Protein AF-A0A354WQ50-F1 (afdb_monomer_lite)

Structure (mmCIF, N/CA/C/O backbone):
data_AF-A0A354WQ50-F1
#
_entry.id   AF-A0A354WQ50-F1
#
loop_
_atom_site.group_PDB
_atom_site.id
_atom_site.type_symbol
_atom_site.label_atom_id
_atom_site.label_alt_id
_atom_site.label_comp_id
_atom_site.label_asym_id
_atom_site.label_entity_id
_atom_site.label_seq_id
_atom_site.pdbx_PDB_ins_code
_atom_site.Cartn_x
_atom_site.Cartn_y
_atom_site.Cartn_z
_atom_site.occupancy
_atom_site.B_iso_or_equiv
_atom_site.auth_seq_id
_atom_site.auth_comp_id
_atom_site.auth_asym_id
_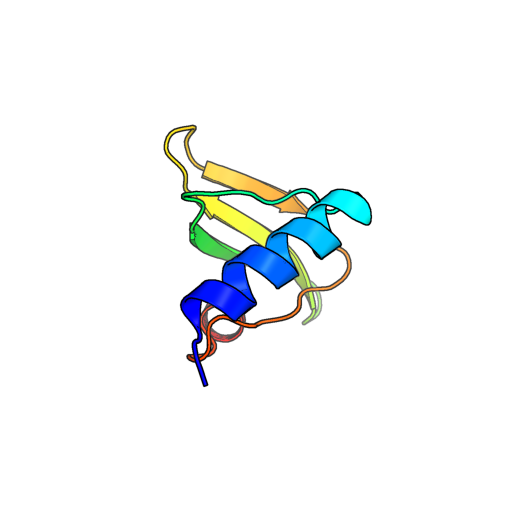atom_site.auth_atom_id
_atom_site.pdbx_PDB_model_num
ATOM 1 N N . TYR A 1 1 ? 7.994 -17.797 -15.411 1.00 85.44 1 TYR A N 1
ATOM 2 C CA . TYR A 1 1 ? 7.437 -16.515 -14.934 1.00 85.44 1 TYR A CA 1
ATOM 3 C C . TYR A 1 1 ? 8.507 -15.808 -14.114 1.00 85.44 1 TYR A C 1
ATOM 5 O O . TYR A 1 1 ? 9.082 -16.458 -13.252 1.00 85.44 1 TYR A O 1
ATOM 13 N N . ASN A 1 2 ? 8.830 -14.545 -14.420 1.00 97.19 2 ASN A N 1
ATOM 14 C CA . ASN A 1 2 ? 9.777 -13.742 -13.637 1.00 97.19 2 ASN A CA 1
ATOM 15 C C . ASN A 1 2 ? 8.993 -12.636 -12.900 1.00 97.19 2 ASN A C 1
ATOM 17 O O . ASN A 1 2 ? 8.583 -11.674 -13.552 1.00 97.19 2 ASN A O 1
ATOM 21 N N . PRO A 1 3 ? 8.762 -12.766 -11.580 1.00 96.44 3 PRO A N 1
ATOM 22 C CA . PRO A 1 3 ? 7.935 -11.821 -10.828 1.00 96.44 3 PRO A CA 1
ATOM 23 C C . PRO A 1 3 ? 8.574 -10.434 -10.706 1.00 96.44 3 PRO A C 1
ATOM 25 O O . PRO A 1 3 ? 7.869 -9.431 -10.719 1.00 96.44 3 PRO A O 1
ATOM 28 N N . TRP A 1 4 ? 9.904 -10.360 -10.644 1.00 97.62 4 TRP A N 1
ATOM 29 C CA . TRP A 1 4 ? 10.626 -9.095 -10.509 1.00 97.62 4 TRP A CA 1
ATOM 30 C C . TRP A 1 4 ? 10.554 -8.263 -11.784 1.00 97.62 4 TRP A C 1
ATOM 32 O O . TRP A 1 4 ? 10.301 -7.063 -11.729 1.00 97.62 4 TRP A O 1
ATOM 42 N N . LEU A 1 5 ? 10.708 -8.913 -12.943 1.00 98.19 5 LEU A N 1
ATOM 43 C CA . LEU A 1 5 ? 10.533 -8.243 -14.229 1.00 98.19 5 LEU A CA 1
ATOM 44 C C . LEU A 1 5 ? 9.097 -7.727 -14.387 1.00 98.19 5 LEU A C 1
ATOM 46 O O . LEU A 1 5 ? 8.903 -6.604 -14.838 1.00 98.19 5 LEU A O 1
ATOM 50 N N . PHE A 1 6 ? 8.101 -8.523 -13.984 1.00 97.62 6 PHE A N 1
ATOM 51 C CA . PHE A 1 6 ? 6.705 -8.090 -13.997 1.00 97.62 6 PHE A CA 1
ATOM 52 C C . PHE A 1 6 ? 6.482 -6.856 -13.112 1.00 97.62 6 PHE A C 1
A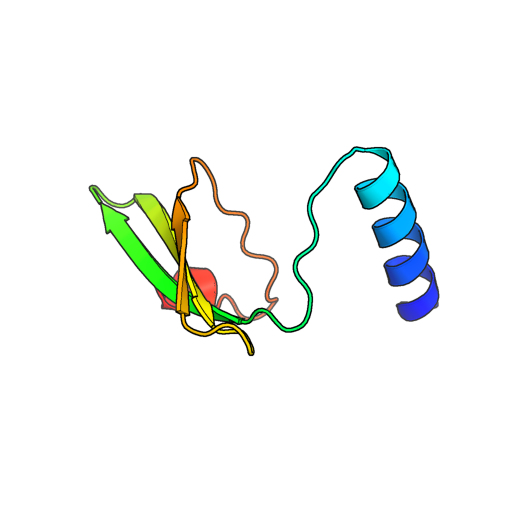TOM 54 O O . PHE A 1 6 ? 5.890 -5.890 -13.583 1.00 97.62 6 PHE A O 1
ATOM 61 N N . ALA A 1 7 ? 6.993 -6.856 -11.876 1.00 96.69 7 ALA A N 1
ATOM 62 C CA . ALA A 1 7 ? 6.844 -5.731 -10.953 1.00 96.69 7 ALA A CA 1
ATOM 63 C C . ALA A 1 7 ? 7.428 -4.427 -11.522 1.00 96.69 7 ALA A C 1
ATOM 65 O O . ALA A 1 7 ? 6.763 -3.396 -11.482 1.00 96.69 7 ALA A O 1
ATOM 66 N N . ILE A 1 8 ? 8.622 -4.485 -12.124 1.00 97.94 8 ILE A N 1
ATOM 67 C CA . ILE A 1 8 ? 9.268 -3.318 -12.750 1.00 97.94 8 ILE A CA 1
ATOM 68 C C . ILE A 1 8 ? 8.443 -2.796 -13.932 1.00 97.94 8 ILE A C 1
ATOM 70 O O . ILE A 1 8 ? 8.238 -1.592 -14.064 1.00 97.94 8 ILE A O 1
ATOM 74 N N . LEU A 1 9 ? 7.955 -3.684 -14.802 1.00 98.31 9 LEU A N 1
ATOM 75 C CA . LEU A 1 9 ? 7.148 -3.273 -15.955 1.00 98.31 9 LEU A CA 1
ATOM 76 C C . LEU A 1 9 ? 5.794 -2.694 -15.519 1.00 98.31 9 LEU A C 1
ATOM 78 O O . LEU A 1 9 ? 5.357 -1.687 -16.068 1.00 98.31 9 LEU A O 1
ATOM 82 N N . ALA A 1 10 ? 5.151 -3.282 -14.508 1.00 98.06 10 ALA A N 1
ATOM 83 C CA . ALA A 1 10 ? 3.907 -2.762 -13.946 1.00 98.06 10 ALA A CA 1
ATOM 84 C C . ALA A 1 10 ? 4.106 -1.379 -13.308 1.00 98.06 10 ALA A C 1
ATOM 86 O O . ALA A 1 10 ? 3.304 -0.477 -13.539 1.00 98.06 10 ALA A O 1
ATOM 87 N N . GLU A 1 11 ? 5.196 -1.185 -12.562 1.00 98.12 11 GLU A N 1
ATOM 88 C CA . GLU A 1 11 ? 5.573 0.115 -12.003 1.00 98.12 11 GLU A CA 1
ATOM 89 C C . GLU A 1 11 ? 5.723 1.180 -13.097 1.00 98.12 11 GLU A C 1
ATOM 91 O O . GLU A 1 11 ? 5.165 2.270 -12.976 1.00 98.12 11 GLU A O 1
ATOM 96 N N . GLN A 1 12 ? 6.407 0.858 -14.198 1.00 98.44 12 GLN A N 1
ATOM 97 C CA . GLN A 1 12 ? 6.569 1.781 -15.324 1.00 98.44 12 GLN A CA 1
ATOM 98 C C . GLN A 1 12 ? 5.224 2.203 -15.930 1.00 98.44 12 GLN A C 1
ATOM 100 O O . GLN A 1 12 ? 5.037 3.381 -16.238 1.00 98.44 12 GLN A O 1
ATOM 105 N N . GLU A 1 13 ? 4.279 1.274 -16.086 1.00 98.69 13 GLU A N 1
ATOM 106 C CA . GLU A 1 13 ? 2.938 1.591 -16.590 1.00 98.69 13 GLU A CA 1
ATOM 107 C C . GLU A 1 13 ? 2.119 2.424 -15.591 1.00 98.69 13 GLU A C 1
ATOM 109 O O . GLU A 1 13 ? 1.449 3.376 -15.992 1.00 98.69 13 GLU A O 1
ATOM 114 N N . LEU A 1 14 ? 2.224 2.146 -14.286 1.00 98.38 14 LEU A N 1
ATOM 115 C CA . LEU A 1 14 ? 1.579 2.946 -13.236 1.00 98.38 14 LEU A CA 1
ATOM 116 C C . LEU A 1 14 ? 2.104 4.388 -13.224 1.00 98.38 14 LEU A C 1
ATOM 118 O O . LEU A 1 14 ? 1.316 5.334 -13.163 1.00 98.38 14 LEU A O 1
ATOM 122 N N . VAL A 1 15 ? 3.422 4.568 -13.347 1.00 98.19 15 VAL A N 1
ATOM 123 C CA . VAL A 1 15 ? 4.043 5.897 -13.433 1.00 98.19 15 VAL A CA 1
ATOM 124 C C . VAL A 1 15 ? 3.564 6.645 -14.681 1.00 98.19 15 VAL A C 1
ATOM 126 O O . VAL A 1 15 ? 3.186 7.812 -14.577 1.00 98.19 15 VAL A O 1
ATOM 129 N N . LYS A 1 16 ? 3.497 5.987 -15.849 1.00 98.56 16 LYS A N 1
ATOM 130 C CA . LYS A 1 16 ? 2.943 6.588 -17.082 1.00 98.56 16 LYS A CA 1
ATOM 131 C C . LYS A 1 16 ? 1.477 6.998 -16.929 1.00 98.56 16 LYS A C 1
ATOM 133 O O . LYS A 1 16 ? 1.072 8.013 -17.487 1.00 98.56 16 LYS A O 1
ATOM 138 N N . ALA A 1 17 ? 0.698 6.238 -16.162 1.00 98.62 17 ALA A N 1
ATOM 139 C CA . ALA A 1 17 ? -0.694 6.549 -15.845 1.00 98.62 17 ALA A CA 1
ATOM 140 C C . ALA A 1 17 ? -0.857 7.668 -14.792 1.00 98.62 17 ALA A C 1
ATOM 142 O O . ALA A 1 17 ? -1.984 8.044 -14.474 1.00 98.62 17 ALA A O 1
ATOM 143 N N . GLY A 1 18 ? 0.240 8.213 -14.250 1.00 98.19 18 GLY A N 1
ATOM 144 C CA . GLY A 1 18 ? 0.216 9.291 -13.258 1.00 98.19 18 GLY A CA 1
ATOM 145 C C . GLY A 1 18 ? -0.040 8.824 -11.823 1.00 98.19 18 GLY A C 1
ATOM 146 O O . GLY A 1 18 ? -0.395 9.635 -10.967 1.00 98.19 18 GLY A O 1
ATOM 147 N N . VAL A 1 19 ? 0.130 7.531 -11.537 1.00 98.19 19 VAL A N 1
ATOM 148 C CA . VAL A 1 19 ? -0.014 6.993 -10.180 1.00 98.19 19 VAL A CA 1
ATOM 149 C C . VAL A 1 19 ? 1.142 7.476 -9.306 1.00 98.19 19 VAL A C 1
ATOM 151 O O . VAL A 1 19 ? 2.313 7.367 -9.666 1.00 98.19 19 VAL A O 1
ATOM 154 N N . LYS A 1 20 ? 0.814 7.985 -8.115 1.00 97.12 20 LYS A N 1
ATOM 155 C CA . LYS A 1 20 ? 1.805 8.352 -7.102 1.00 97.12 20 LYS A CA 1
ATOM 156 C C . LYS A 1 20 ? 2.167 7.129 -6.262 1.00 97.12 20 LYS A C 1
ATOM 158 O O . LYS A 1 20 ? 1.373 6.697 -5.431 1.00 97.12 20 LYS A O 1
ATOM 163 N N . ILE A 1 21 ? 3.373 6.610 -6.460 1.00 96.69 21 ILE A N 1
ATOM 164 C CA . ILE A 1 21 ? 3.908 5.477 -5.697 1.00 96.69 21 ILE A CA 1
ATOM 165 C C . ILE A 1 21 ? 4.682 6.004 -4.485 1.00 96.69 21 ILE A C 1
ATOM 167 O O . ILE A 1 21 ? 5.493 6.923 -4.606 1.00 96.69 21 ILE A O 1
ATOM 171 N N . LEU A 1 22 ? 4.414 5.433 -3.310 1.00 95.56 22 LEU A N 1
ATOM 172 C CA . LEU A 1 22 ? 5.131 5.726 -2.071 1.00 95.56 22 LEU A CA 1
ATOM 173 C C . LEU A 1 22 ? 5.985 4.514 -1.695 1.00 95.56 22 LEU A C 1
ATOM 175 O O . LEU A 1 22 ? 5.455 3.453 -1.375 1.00 95.56 22 LEU A O 1
ATOM 179 N N . TYR A 1 23 ? 7.305 4.672 -1.728 1.00 95.62 23 TYR A N 1
ATOM 180 C CA . TYR A 1 23 ? 8.247 3.627 -1.322 1.00 95.62 23 TYR A CA 1
ATOM 181 C C . TYR A 1 23 ? 8.586 3.736 0.164 1.00 95.62 23 TYR A C 1
ATOM 183 O O . TYR A 1 23 ? 8.580 4.831 0.725 1.00 95.62 23 TYR A O 1
ATOM 191 N N . GLY A 1 24 ? 8.914 2.603 0.796 1.00 95.50 24 GLY A N 1
ATOM 192 C CA . GLY A 1 24 ? 9.287 2.568 2.217 1.00 95.50 24 GLY A CA 1
ATOM 193 C C . GLY A 1 24 ? 8.179 3.087 3.140 1.00 95.50 24 GLY A C 1
ATOM 194 O O . GLY A 1 24 ? 8.465 3.715 4.156 1.00 95.50 24 GLY A O 1
ATOM 195 N N . CYS A 1 25 ? 6.928 2.880 2.732 1.00 96.44 25 CYS A N 1
ATOM 196 C CA . CYS A 1 25 ? 5.733 3.400 3.369 1.00 96.44 25 CYS A CA 1
ATOM 197 C C . CYS A 1 25 ? 4.879 2.212 3.817 1.00 96.44 25 CYS A C 1
ATOM 199 O O . CYS A 1 25 ? 4.429 1.430 2.981 1.00 96.44 25 CYS A O 1
ATOM 201 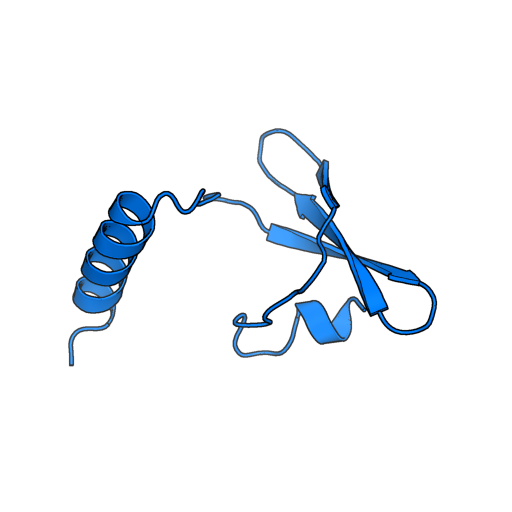N N . TYR A 1 26 ? 4.698 2.056 5.124 1.00 96.75 26 TYR A N 1
ATOM 202 C CA . TYR A 1 26 ? 3.960 0.938 5.709 1.00 96.75 26 TYR A CA 1
ATOM 203 C C . TYR A 1 26 ? 2.634 1.434 6.264 1.00 96.75 26 TYR A C 1
ATOM 205 O O . TYR A 1 26 ? 2.616 2.434 6.976 1.00 96.75 26 TYR A O 1
ATOM 213 N N . ALA A 1 27 ? 1.534 0.744 5.971 1.00 97.31 27 ALA A N 1
ATOM 214 C CA . ALA A 1 27 ? 0.273 0.995 6.659 1.00 97.31 27 ALA A CA 1
ATOM 215 C C . ALA A 1 27 ? 0.375 0.498 8.106 1.00 97.31 27 ALA A C 1
ATOM 217 O O . ALA A 1 27 ? 0.813 -0.626 8.342 1.00 97.31 27 ALA A O 1
ATOM 218 N N . VAL A 1 28 ? 0.004 1.349 9.061 1.00 98.00 28 VAL A N 1
ATOM 219 C CA . VAL A 1 28 ? 0.110 1.064 10.502 1.00 98.00 28 VAL A CA 1
ATOM 220 C C .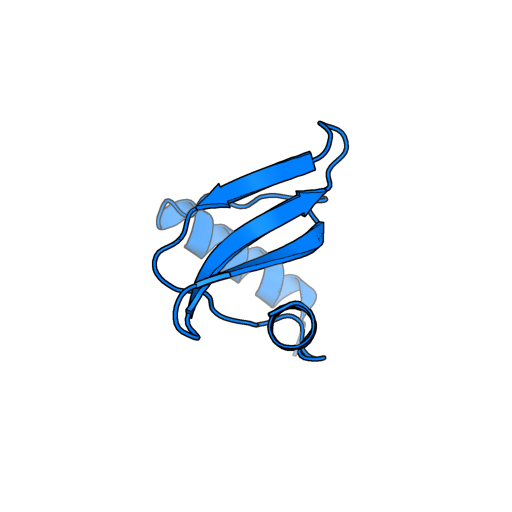 VAL A 1 28 ? -1.209 1.238 11.249 1.00 98.00 28 VAL A C 1
ATOM 222 O O . VAL A 1 28 ? -1.316 0.765 12.375 1.00 98.00 28 VAL A O 1
ATOM 225 N N . ASP A 1 29 ? -2.187 1.916 10.647 1.00 97.94 29 ASP A N 1
ATOM 226 C CA . ASP A 1 29 ? -3.536 2.087 11.194 1.00 97.94 29 ASP A CA 1
ATOM 227 C C . ASP A 1 29 ? -4.533 2.426 10.070 1.00 97.94 29 ASP A C 1
ATOM 229 O O . ASP A 1 29 ? -4.128 2.878 8.990 1.00 97.94 29 ASP A O 1
ATOM 233 N N . ALA A 1 30 ? -5.828 2.251 10.321 1.00 97.81 30 ALA A N 1
ATOM 234 C CA . ALA A 1 30 ? -6.906 2.655 9.424 1.00 97.81 30 ALA A CA 1
ATOM 235 C C . ALA A 1 30 ? -8.024 3.353 10.211 1.00 97.81 30 ALA A C 1
ATOM 237 O O . ALA A 1 30 ? -8.491 2.877 11.237 1.00 97.81 30 ALA A O 1
ATOM 238 N N . GLU A 1 31 ? -8.477 4.506 9.721 1.00 97.69 31 GLU A N 1
ATOM 239 C CA . GLU A 1 31 ? -9.598 5.231 10.320 1.00 97.69 31 GLU A CA 1
ATOM 240 C C . GLU A 1 31 ? -10.894 4.781 9.650 1.00 97.69 31 GLU A C 1
ATOM 242 O O . GLU A 1 31 ? -11.079 4.987 8.443 1.00 97.69 31 GLU A O 1
ATOM 247 N N . VAL A 1 32 ? -11.788 4.185 10.438 1.00 97.38 32 VAL A N 1
ATOM 248 C CA . VAL A 1 32 ? -13.078 3.674 9.974 1.00 97.38 32 VAL A CA 1
ATOM 249 C C . VAL A 1 32 ? -14.224 4.477 10.566 1.00 97.38 32 VAL A C 1
ATOM 251 O O . VAL A 1 32 ? -14.313 4.675 11.775 1.00 97.38 32 VAL A O 1
ATOM 254 N N . GLU A 1 33 ? -15.129 4.908 9.694 1.00 95.62 33 GLU A N 1
ATOM 255 C CA . GLU A 1 33 ? -16.353 5.624 10.042 1.00 95.62 33 GLU A CA 1
ATOM 256 C C . GLU A 1 33 ? -17.524 4.979 9.291 1.00 95.62 33 GLU A C 1
ATOM 258 O O . GLU A 1 33 ? -17.419 4.675 8.101 1.00 95.62 33 GLU A O 1
ATOM 263 N N . ASP A 1 34 ? -18.620 4.686 9.998 1.00 94.69 34 ASP A N 1
ATOM 264 C CA . ASP A 1 34 ? -19.809 4.010 9.451 1.00 94.69 34 ASP A CA 1
ATOM 265 C C . ASP A 1 34 ? -19.498 2.724 8.654 1.00 94.69 34 ASP A C 1
ATOM 267 O O . ASP A 1 34 ? -20.114 2.421 7.627 1.00 94.69 34 ASP A O 1
ATOM 271 N N . GLY A 1 35 ? -18.504 1.959 9.120 1.00 93.94 35 GLY A N 1
ATOM 272 C CA . GLY A 1 35 ? -18.068 0.712 8.486 1.00 93.94 35 GLY A CA 1
ATOM 273 C C . GLY A 1 35 ? -17.304 0.899 7.170 1.00 93.94 35 GLY A C 1
ATOM 274 O O . GLY A 1 35 ? -17.192 -0.050 6.392 1.00 93.94 35 GLY A O 1
ATOM 275 N N . ARG A 1 36 ? -16.794 2.106 6.883 1.00 96.00 36 ARG A N 1
ATOM 276 C CA . ARG A 1 36 ? -15.942 2.397 5.721 1.00 96.00 36 ARG A CA 1
ATOM 277 C C . ARG A 1 36 ? -14.618 3.018 6.143 1.00 96.00 36 ARG A C 1
ATOM 279 O O . ARG A 1 36 ? -14.585 3.927 6.964 1.00 96.00 36 ARG A O 1
ATOM 286 N N . ILE A 1 37 ? -13.533 2.576 5.510 1.00 97.81 37 ILE A N 1
ATOM 287 C CA . ILE A 1 37 ? -12.215 3.191 5.686 1.00 97.81 37 ILE A CA 1
ATOM 288 C C . ILE A 1 37 ? -12.225 4.577 5.036 1.00 97.81 37 ILE A C 1
ATOM 290 O O . ILE A 1 37 ? -12.392 4.694 3.820 1.00 97.81 37 ILE A O 1
ATOM 294 N N . HIS A 1 38 ? -12.021 5.614 5.844 1.00 97.56 38 HIS A N 1
ATOM 295 C CA . HIS A 1 38 ? -11.935 7.006 5.404 1.00 97.56 38 HIS A CA 1
ATOM 296 C C . HIS A 1 38 ? -10.479 7.463 5.226 1.00 97.56 38 HIS A C 1
ATOM 298 O O . HIS A 1 38 ? -10.168 8.320 4.390 1.00 97.56 38 HIS A O 1
ATOM 304 N N . SER A 1 39 ? -9.546 6.877 5.980 1.00 98.00 39 SER A N 1
ATOM 305 C CA . SER A 1 39 ? -8.120 7.126 5.790 1.00 98.00 39 SER A CA 1
ATOM 306 C C . SER A 1 39 ? -7.247 5.953 6.225 1.00 98.00 39 SER A C 1
ATOM 308 O O . SER A 1 39 ? -7.650 5.127 7.037 1.00 98.00 39 SER A O 1
ATOM 310 N N . VAL A 1 40 ? -6.036 5.888 5.670 1.00 98.06 40 VAL A N 1
ATOM 311 C CA . VAL A 1 40 ? -4.986 4.959 6.108 1.00 98.06 40 VAL A CA 1
ATOM 312 C C . VAL A 1 40 ? -3.859 5.778 6.718 1.00 98.06 40 VAL A C 1
ATOM 314 O O . VAL A 1 40 ? -3.391 6.750 6.113 1.00 98.06 40 VAL A O 1
ATOM 317 N N . VAL A 1 41 ? -3.425 5.403 7.917 1.00 98.06 41 VAL A N 1
ATOM 318 C CA . VAL A 1 41 ? -2.230 5.969 8.537 1.00 98.06 41 VAL A CA 1
ATOM 319 C C . VAL A 1 41 ? -1.039 5.148 8.086 1.00 98.06 41 VAL A C 1
ATOM 321 O O . VAL A 1 41 ? -1.011 3.924 8.214 1.00 98.06 41 VAL A O 1
ATOM 324 N N . VAL A 1 42 ? -0.042 5.844 7.561 1.00 97.88 42 VAL A N 1
ATOM 325 C CA . VAL A 1 42 ? 1.194 5.244 7.089 1.00 97.88 42 VAL A CA 1
ATOM 326 C C . VAL A 1 42 ? 2.382 5.753 7.884 1.00 97.88 42 VAL A C 1
ATOM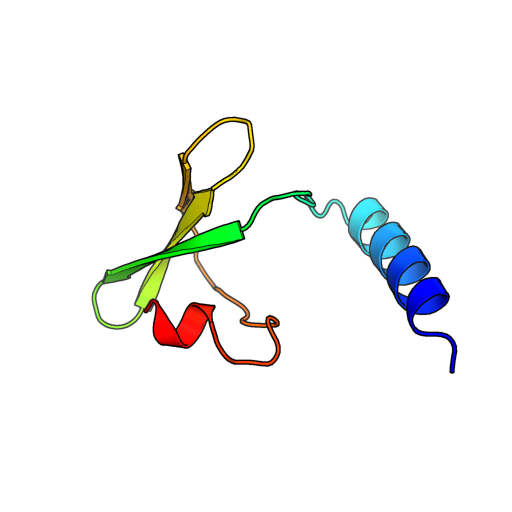 328 O O . VAL A 1 42 ? 2.403 6.904 8.320 1.00 97.88 42 VAL A O 1
ATOM 331 N N . GLU A 1 43 ? 3.389 4.907 8.047 1.00 98.19 43 GLU A N 1
ATOM 332 C CA . GLU A 1 43 ? 4.674 5.245 8.639 1.00 98.19 43 GLU A CA 1
ATOM 333 C C . GLU A 1 43 ? 5.779 5.143 7.583 1.00 98.19 43 GLU A C 1
ATOM 335 O O . GLU A 1 43 ? 5.836 4.205 6.784 1.00 98.19 43 GLU A O 1
ATOM 340 N N . SER A 1 44 ? 6.646 6.151 7.561 1.00 97.00 44 SER A N 1
ATOM 341 C CA . SER A 1 44 ? 7.837 6.211 6.715 1.00 97.00 44 SER A CA 1
ATOM 342 C C . SER A 1 44 ? 8.966 6.908 7.474 1.00 97.00 44 SER A C 1
ATOM 344 O O . SER A 1 44 ? 8.776 7.384 8.594 1.00 97.00 44 SER A O 1
ATOM 346 N N . ILE A 1 45 ? 10.137 7.052 6.851 1.00 96.94 45 ILE A N 1
ATOM 347 C CA . ILE A 1 45 ? 11.246 7.824 7.433 1.00 96.94 45 ILE A CA 1
ATOM 348 C C . ILE A 1 45 ? 10.887 9.298 7.700 1.00 96.94 45 ILE A C 1
ATOM 350 O O . ILE A 1 45 ? 11.503 9.945 8.542 1.00 96.94 45 ILE A O 1
ATOM 354 N N . SER A 1 46 ? 9.871 9.833 7.019 1.00 93.94 46 SER A N 1
ATOM 355 C CA . SER A 1 46 ? 9.346 11.182 7.260 1.00 93.94 46 SER A CA 1
ATOM 356 C C . SER A 1 46 ? 8.358 11.251 8.434 1.00 93.94 46 SER A C 1
ATOM 358 O O . SER A 1 46 ? 7.792 12.312 8.688 1.00 93.94 46 SER A O 1
ATOM 360 N N . GLY A 1 47 ? 8.150 10.143 9.150 1.00 96.94 47 GLY A N 1
ATOM 361 C CA . GLY A 1 47 ? 7.191 10.012 10.241 1.00 96.94 47 GLY A CA 1
ATOM 362 C C . GLY A 1 47 ? 5.831 9.481 9.790 1.00 96.94 47 GLY A C 1
ATOM 363 O O . GLY A 1 47 ? 5.676 8.958 8.680 1.00 96.94 47 GLY A O 1
ATOM 364 N N . ARG A 1 48 ? 4.841 9.603 10.683 1.00 97.56 48 ARG A N 1
ATOM 365 C CA . ARG A 1 48 ? 3.468 9.153 10.433 1.00 97.56 48 ARG A CA 1
ATOM 366 C C . ARG A 1 48 ? 2.663 10.192 9.672 1.00 97.56 48 ARG A C 1
ATOM 368 O O . ARG A 1 48 ? 2.689 11.378 9.997 1.00 97.56 48 ARG A O 1
ATOM 375 N N . GLN A 1 49 ? 1.920 9.727 8.679 1.00 97.38 49 GLN A N 1
ATOM 376 C CA . GLN A 1 49 ? 1.080 10.555 7.824 1.00 97.38 49 GLN A CA 1
ATOM 377 C C . GLN A 1 49 ? -0.281 9.891 7.645 1.00 97.38 49 GLN A C 1
ATOM 379 O O . GLN A 1 49 ? -0.378 8.670 7.585 1.00 97.38 49 GLN A O 1
ATOM 384 N N . LYS A 1 50 ? -1.334 10.700 7.530 1.00 97.31 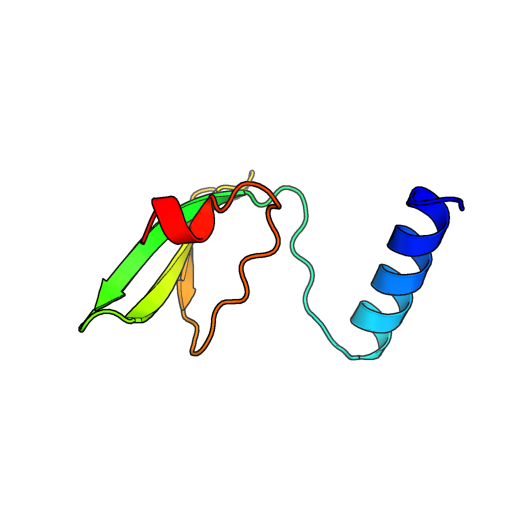50 LYS A N 1
ATOM 385 C CA . LYS A 1 50 ? -2.691 10.224 7.254 1.00 97.31 50 LYS A CA 1
ATOM 386 C C . LYS A 1 50 ? -3.033 10.474 5.791 1.00 97.31 50 LYS A C 1
ATOM 388 O O . LYS A 1 50 ? -2.951 11.612 5.328 1.00 97.31 50 LYS A O 1
ATOM 393 N N . ILE A 1 51 ? -3.417 9.424 5.072 1.00 96.94 51 ILE A N 1
ATOM 394 C CA . ILE A 1 51 ? -3.849 9.500 3.675 1.00 96.94 51 ILE A CA 1
ATOM 395 C C . ILE A 1 51 ? -5.365 9.322 3.638 1.00 96.94 51 ILE A C 1
ATOM 397 O O . ILE A 1 51 ? -5.868 8.207 3.761 1.00 96.94 51 ILE A O 1
ATOM 401 N N . CYS A 1 52 ? -6.097 10.426 3.472 1.00 97.44 52 CYS A N 1
ATOM 402 C CA . CYS A 1 52 ? -7.546 10.388 3.273 1.00 97.44 52 CYS A CA 1
ATOM 403 C C . CYS A 1 52 ? -7.874 9.787 1.905 1.00 97.44 52 CYS A C 1
ATOM 405 O O . CYS A 1 52 ? -7.273 10.155 0.893 1.00 97.44 52 CYS A O 1
ATOM 407 N N . THR A 1 53 ? -8.840 8.877 1.872 1.00 94.19 53 THR A N 1
ATOM 408 C CA . THR A 1 53 ? -9.192 8.126 0.670 1.00 94.19 53 THR A CA 1
ATOM 409 C C . THR A 1 53 ? -10.693 7.882 0.584 1.00 94.19 53 THR A C 1
ATOM 411 O O . THR A 1 53 ? -11.412 7.900 1.574 1.00 94.19 53 THR A O 1
ATOM 414 N N . ARG A 1 54 ? -11.171 7.668 -0.643 1.00 95.38 54 ARG A N 1
ATOM 415 C CA . ARG A 1 54 ? -12.559 7.274 -0.919 1.00 95.38 54 ARG A CA 1
ATOM 416 C C . ARG A 1 54 ? -12.726 5.760 -1.002 1.00 95.38 54 ARG A C 1
ATOM 418 O O . ARG A 1 54 ? -13.816 5.257 -0.758 1.00 95.38 54 ARG A O 1
ATOM 425 N N . THR A 1 55 ? -11.662 5.066 -1.399 1.00 96.06 55 THR A N 1
ATOM 426 C CA . THR A 1 55 ? -11.663 3.627 -1.659 1.00 96.06 55 THR A CA 1
ATOM 427 C C . THR A 1 55 ? -10.295 3.062 -1.317 1.00 96.06 55 THR A C 1
ATOM 429 O O . THR A 1 55 ? -9.272 3.674 -1.627 1.00 96.06 55 THR A O 1
ATOM 432 N N . VAL A 1 56 ? -10.276 1.873 -0.724 1.00 97.12 56 VAL A N 1
ATOM 433 C CA . VAL A 1 56 ? -9.047 1.132 -0.444 1.00 97.12 56 VAL A CA 1
ATOM 434 C C . VAL A 1 56 ? -9.117 -0.225 -1.127 1.00 97.12 56 VAL A C 1
ATOM 436 O O . VAL A 1 56 ? -10.146 -0.896 -1.078 1.00 97.12 56 VAL A O 1
ATOM 439 N N . VAL A 1 57 ? -8.026 -0.605 -1.788 1.00 97.19 57 VAL A N 1
ATOM 440 C CA . VAL A 1 57 ? -7.824 -1.947 -2.338 1.00 97.19 57 VAL A CA 1
ATOM 441 C C . VAL A 1 57 ? -6.727 -2.597 -1.508 1.00 97.19 57 VAL A C 1
ATOM 443 O O . VAL A 1 57 ? -5.582 -2.150 -1.555 1.00 97.19 57 VAL A O 1
ATOM 446 N N . ASP A 1 58 ? -7.082 -3.620 -0.733 1.00 97.19 58 ASP A N 1
ATOM 447 C CA . ASP A 1 58 ? -6.110 -4.391 0.037 1.00 97.19 58 ASP A CA 1
ATOM 448 C C . ASP A 1 58 ? -5.431 -5.418 -0.877 1.00 97.19 58 ASP A C 1
ATOM 450 O O . ASP A 1 58 ? -6.054 -6.364 -1.363 1.00 97.19 58 ASP A O 1
ATOM 454 N N . ALA A 1 59 ? -4.147 -5.189 -1.136 1.00 95.94 59 ALA A N 1
ATOM 455 C CA . ALA A 1 59 ? -3.290 -6.066 -1.920 1.00 95.94 59 ALA A CA 1
ATOM 456 C C . ALA A 1 59 ? -2.068 -6.539 -1.112 1.00 95.94 59 ALA A C 1
ATOM 458 O O . ALA A 1 59 ? -1.042 -6.866 -1.707 1.00 95.94 59 ALA A O 1
ATOM 459 N N . THR A 1 60 ? -2.144 -6.569 0.229 1.00 95.62 60 THR A N 1
ATOM 460 C CA . THR A 1 60 ? -1.008 -7.004 1.068 1.00 95.62 60 THR A CA 1
ATOM 461 C C . THR A 1 60 ? -0.789 -8.519 1.033 1.00 95.62 60 THR A C 1
ATOM 463 O O . THR A 1 60 ? 0.296 -8.994 1.349 1.00 95.62 60 THR A O 1
ATOM 466 N N . GLY A 1 61 ? -1.793 -9.287 0.593 1.00 95.56 61 GLY A N 1
ATOM 467 C CA . GLY A 1 61 ? -1.741 -10.750 0.459 1.00 95.56 61 GLY A CA 1
ATOM 468 C C . GLY A 1 61 ? -2.097 -11.516 1.737 1.00 95.56 61 GLY A C 1
ATOM 469 O O . GLY A 1 61 ? -2.464 -12.685 1.663 1.00 95.56 61 GLY A O 1
ATOM 470 N N . ASP A 1 62 ? -2.061 -10.847 2.884 1.00 96.31 62 ASP A N 1
ATOM 471 C CA . ASP A 1 62 ? -2.378 -11.359 4.222 1.00 96.31 62 ASP A CA 1
ATOM 472 C C . ASP A 1 62 ? -3.476 -10.546 4.938 1.00 96.31 62 ASP A C 1
ATOM 474 O O . ASP A 1 62 ? -3.745 -10.769 6.116 1.00 96.31 62 ASP A O 1
ATOM 478 N N . ALA A 1 63 ? -4.145 -9.648 4.204 1.00 96.62 63 ALA A N 1
ATOM 479 C CA . ALA A 1 63 ? -5.267 -8.831 4.664 1.00 96.62 63 ALA A CA 1
ATOM 480 C C . ALA A 1 63 ? -4.926 -7.860 5.814 1.00 96.62 63 ALA A C 1
ATOM 482 O O . ALA A 1 63 ? -5.752 -7.606 6.694 1.00 96.62 63 ALA A O 1
ATOM 483 N N . CYS A 1 64 ? -3.712 -7.300 5.814 1.00 96.88 64 CYS A N 1
ATOM 484 C CA . CYS A 1 64 ? -3.261 -6.367 6.846 1.00 96.88 64 CYS A CA 1
ATOM 485 C C . CYS A 1 64 ? -4.144 -5.117 6.936 1.00 96.88 64 CYS A C 1
ATOM 487 O O . CYS A 1 64 ? -4.441 -4.673 8.040 1.00 96.88 64 CYS A O 1
ATOM 489 N N . ILE A 1 65 ? -4.591 -4.547 5.809 1.00 97.62 65 ILE A N 1
ATOM 490 C CA . ILE A 1 65 ? -5.451 -3.355 5.857 1.00 97.62 65 ILE A CA 1
ATOM 491 C C . ILE A 1 65 ? -6.816 -3.712 6.435 1.00 97.62 65 ILE A C 1
ATOM 493 O O . ILE A 1 65 ? -7.333 -2.975 7.268 1.00 97.62 65 ILE A O 1
ATOM 497 N N . ALA A 1 66 ? -7.382 -4.847 6.025 1.00 96.00 66 ALA A N 1
ATOM 498 C CA . ALA A 1 66 ? -8.650 -5.317 6.570 1.00 96.00 66 ALA A CA 1
ATOM 499 C C . ALA A 1 66 ? -8.569 -5.639 8.072 1.00 96.00 66 ALA A C 1
ATOM 501 O O . ALA A 1 66 ? -9.558 -5.473 8.771 1.00 96.00 66 ALA A O 1
ATOM 502 N N . HIS A 1 67 ? -7.414 -6.088 8.572 1.00 97.19 67 HIS A N 1
ATOM 503 C CA . HIS A 1 67 ? -7.194 -6.314 10.001 1.00 97.19 67 HIS A CA 1
ATOM 504 C C . HIS A 1 67 ? -7.106 -5.012 10.815 1.00 97.19 67 HIS A C 1
ATOM 506 O O . HIS A 1 67 ? -7.500 -5.003 11.979 1.00 97.19 67 HIS A O 1
ATOM 512 N N . LEU A 1 68 ? -6.571 -3.939 10.221 1.00 96.50 68 LEU A N 1
ATOM 513 C CA . LEU A 1 68 ? -6.472 -2.617 10.854 1.00 96.50 68 LEU A CA 1
ATOM 514 C C . LEU A 1 68 ? -7.811 -1.860 10.885 1.00 96.50 68 LEU A C 1
ATOM 516 O O . LEU A 1 68 ? -7.933 -0.902 11.641 1.00 96.50 68 LEU A O 1
ATOM 520 N N . ALA A 1 69 ? -8.765 -2.249 10.037 1.00 94.56 69 ALA A N 1
ATOM 521 C CA . ALA A 1 69 ? -10.049 -1.579 9.835 1.00 94.56 69 ALA A CA 1
ATOM 522 C C . ALA A 1 69 ? -11.159 -2.087 10.774 1.00 94.56 69 ALA A C 1
ATOM 524 O O . ALA A 1 69 ? -11.171 -3.292 11.106 1.00 94.56 69 ALA A O 1
#

pLDDT: mean 96.84, std 1.8, range [85.44, 98.69]

Radius of gyration: 13.86 Å; chains: 1; bounding box: 31×28×28 Å

Secondary structure (DSSP, 8-state):
--HHHHHHHHHHHHHHTT----SS-EEEEEEEETTEEEEEEEEETTEEEEEE-S-----SSS-HHHHH-

Sequence (69 aa):
YNPWLFAILAEQELVKAGVKILYGCYAVDAEVEDGRIHSVVVESISGRQKICTRTVVDATGDACIAHLA

Foldseek 3Di:
DDVVVVVVVVVVVCVVVVHDDDPQKAFDAFDDDPNDTQWTWIQHPVGIDIGGDDDDDDPVVVCPHVVRD